Protein AF-A0A5H7LN84-F1 (afdb_monomer_lite)

Organism: Salmonella moscow (NCBI:txid28146)

Sequence (77 aa):
MLRLKINRSYIEQVMKIGSSRVFWNNIKKTYRKQGFLFIQTKENRCIIIPERVFKNEEETEKLYNFVKEKIAQNTME

InterPro domains:
  IPR025588 YcxB-like, C-terminal domain [PF14317] (17-66)

Radius of gyration: 11.98 Å; chains: 1; bounding box: 32×25×29 Å

Foldseek 3Di:
DWDWDDDPFWIKTADPVGIDIDGLLQWDDWDDDPQWIWTAGPVRDIDIHRNVVDPDVVVVVVVRVVSVVSNVVSVVD

Structure (mmCIF, N/CA/C/O backbone):
data_AF-A0A5H7LN84-F1
#
_entry.id   AF-A0A5H7LN84-F1
#
loop_
_atom_site.group_PDB
_atom_site.id
_atom_site.type_symbol
_atom_site.label_atom_id
_atom_site.label_alt_id
_atom_site.label_comp_id
_atom_site.label_asym_id
_atom_site.label_entity_id
_atom_site.label_seq_id
_atom_site.pdbx_PDB_ins_code
_atom_site.Cartn_x
_atom_site.Cartn_y
_atom_site.Cartn_z
_atom_site.occupancy
_atom_site.B_iso_or_equiv
_atom_site.auth_seq_id
_atom_site.auth_comp_id
_atom_site.auth_asym_id
_atom_site.auth_atom_id
_atom_site.pdbx_PDB_model_num
ATOM 1 N N . MET A 1 1 ? -14.668 -7.394 5.971 1.00 67.50 1 MET A N 1
ATOM 2 C CA . MET A 1 1 ? -13.643 -6.710 6.786 1.00 67.50 1 MET A CA 1
ATOM 3 C C . MET A 1 1 ? -12.407 -6.535 5.923 1.00 67.50 1 MET A C 1
ATOM 5 O O . MET A 1 1 ? -12.019 -7.503 5.282 1.00 67.50 1 MET A O 1
ATOM 9 N N . LEU A 1 2 ? -11.857 -5.323 5.842 1.00 77.94 2 LEU A N 1
ATOM 10 C CA . LEU A 1 2 ? -10.592 -5.084 5.150 1.00 77.94 2 LEU A CA 1
ATOM 11 C C . LEU A 1 2 ? -9.452 -5.547 6.063 1.00 77.94 2 LEU A C 1
ATOM 13 O O . LEU A 1 2 ? -9.408 -5.126 7.216 1.00 77.94 2 LEU A O 1
ATOM 17 N N . ARG A 1 3 ? -8.555 -6.405 5.576 1.00 87.38 3 ARG A N 1
ATOM 18 C CA . ARG A 1 3 ? -7.307 -6.735 6.278 1.00 87.38 3 ARG A CA 1
ATOM 19 C C . ARG A 1 3 ? -6.130 -6.359 5.397 1.00 87.38 3 ARG A C 1
ATOM 21 O O . ARG A 1 3 ? -6.104 -6.713 4.223 1.00 87.38 3 ARG A O 1
ATOM 28 N N . LEU A 1 4 ? -5.165 -5.658 5.971 1.00 88.38 4 LEU A N 1
ATOM 29 C CA . LEU A 1 4 ? -3.938 -5.284 5.286 1.00 88.38 4 LEU A CA 1
ATOM 30 C C . LEU A 1 4 ? -2.808 -6.191 5.776 1.00 88.38 4 LEU A C 1
ATOM 32 O O . LEU A 1 4 ? -2.629 -6.357 6.982 1.00 88.38 4 LEU A O 1
ATOM 36 N N . LYS A 1 5 ? -2.058 -6.789 4.853 1.00 91.25 5 LYS A N 1
ATOM 37 C CA . LYS A 1 5 ? -0.818 -7.511 5.149 1.00 91.25 5 LYS A CA 1
ATOM 38 C C . LYS A 1 5 ? 0.337 -6.754 4.515 1.00 91.25 5 LYS A C 1
ATOM 40 O O . LYS A 1 5 ? 0.292 -6.448 3.329 1.00 91.25 5 LYS A O 1
ATOM 45 N N . ILE A 1 6 ? 1.362 -6.467 5.302 1.00 90.50 6 ILE A N 1
ATOM 46 C CA . ILE A 1 6 ? 2.566 -5.765 4.860 1.00 90.50 6 ILE A CA 1
ATOM 47 C C . ILE A 1 6 ? 3.759 -6.605 5.297 1.00 90.50 6 ILE A C 1
ATOM 49 O O . ILE A 1 6 ? 3.810 -7.057 6.440 1.00 90.50 6 ILE A O 1
ATOM 53 N N . ASN A 1 7 ? 4.715 -6.822 4.400 1.00 91.31 7 ASN A N 1
ATOM 54 C CA . ASN A 1 7 ? 6.000 -7.420 4.742 1.00 91.31 7 ASN A CA 1
ATOM 55 C C . ASN A 1 7 ? 7.125 -6.834 3.878 1.00 91.31 7 ASN A C 1
ATOM 57 O O . ASN A 1 7 ? 6.927 -5.889 3.121 1.00 91.31 7 ASN A O 1
ATOM 61 N N . ARG A 1 8 ? 8.331 -7.399 3.980 1.00 88.19 8 ARG A N 1
ATOM 62 C CA . ARG A 1 8 ? 9.514 -6.899 3.264 1.00 88.19 8 ARG A CA 1
ATOM 63 C C . ARG A 1 8 ? 9.435 -7.015 1.739 1.00 88.19 8 ARG A C 1
ATOM 65 O O . ARG A 1 8 ? 10.195 -6.327 1.072 1.00 88.19 8 ARG A O 1
ATOM 72 N N . SER A 1 9 ? 8.524 -7.820 1.194 1.00 90.12 9 SER A N 1
ATOM 73 C CA . SER A 1 9 ? 8.423 -8.110 -0.244 1.00 90.12 9 SER A CA 1
ATOM 74 C C . SER A 1 9 ? 7.177 -7.513 -0.899 1.00 90.12 9 SER A C 1
ATOM 76 O O . SER A 1 9 ? 7.224 -7.141 -2.072 1.00 90.12 9 SER A O 1
ATOM 78 N N . TYR A 1 10 ? 6.062 -7.420 -0.170 1.00 94.12 10 TYR A N 1
ATOM 79 C CA . TYR A 1 10 ? 4.794 -6.968 -0.730 1.00 94.12 10 TYR A CA 1
ATOM 80 C C . TYR A 1 10 ? 3.859 -6.306 0.289 1.00 94.12 10 TYR A C 1
ATOM 82 O O . TYR A 1 10 ? 3.973 -6.481 1.507 1.00 94.12 10 TYR A O 1
ATOM 90 N N . ILE A 1 11 ? 2.857 -5.621 -0.262 1.00 92.88 11 ILE A N 1
ATOM 91 C CA . ILE A 1 11 ? 1.620 -5.227 0.408 1.00 92.88 11 ILE A CA 1
ATOM 92 C C . ILE A 1 11 ? 0.440 -5.978 -0.202 1.00 92.88 11 ILE A C 1
ATOM 94 O O . ILE A 1 11 ? 0.353 -6.157 -1.415 1.00 92.88 11 ILE A O 1
ATOM 98 N N . GLU A 1 12 ? -0.467 -6.457 0.639 1.00 92.88 12 GLU A N 1
ATOM 99 C CA . GLU A 1 12 ? -1.639 -7.211 0.218 1.00 92.88 12 GLU A CA 1
ATOM 100 C C . GLU A 1 12 ? -2.892 -6.716 0.939 1.00 92.88 12 GLU A C 1
ATOM 102 O O . GLU A 1 12 ? -2.968 -6.682 2.169 1.00 92.88 12 GLU A O 1
ATOM 107 N N . GLN A 1 13 ? -3.894 -6.348 0.147 1.00 90.00 13 GLN A N 1
ATOM 108 C CA . GLN A 1 13 ? -5.223 -5.993 0.611 1.00 90.00 13 GLN A CA 1
ATOM 109 C C . GLN A 1 13 ? -6.123 -7.225 0.523 1.00 90.00 13 GLN A C 1
ATOM 111 O O . GLN A 1 13 ? -6.431 -7.693 -0.568 1.00 90.00 13 GLN A O 1
ATOM 116 N N . VAL A 1 14 ? -6.558 -7.747 1.666 1.00 90.00 14 VAL A N 1
ATOM 117 C CA . VAL A 1 14 ? -7.446 -8.911 1.761 1.00 90.00 14 VAL A CA 1
ATOM 118 C C . VAL A 1 14 ? -8.878 -8.440 2.023 1.00 90.00 14 VAL A C 1
ATOM 120 O O . VAL A 1 14 ? -9.157 -7.738 3.000 1.00 90.00 14 VAL A O 1
ATOM 123 N N . MET A 1 15 ? -9.789 -8.838 1.139 1.00 86.62 15 MET A N 1
ATOM 124 C CA . MET A 1 15 ? -11.226 -8.571 1.175 1.00 86.62 15 MET A CA 1
ATOM 125 C C . MET A 1 15 ? -12.007 -9.890 1.284 1.00 86.62 15 MET A C 1
ATOM 127 O O . MET A 1 15 ? -11.443 -10.977 1.217 1.00 86.62 15 MET A O 1
ATOM 131 N N . LYS A 1 16 ? -13.335 -9.816 1.449 1.00 85.00 16 LYS A N 1
ATOM 132 C CA . LYS A 1 16 ? -14.188 -11.016 1.573 1.00 85.00 16 LYS A CA 1
ATOM 133 C C . LYS A 1 16 ? -14.169 -11.895 0.311 1.00 85.00 16 LYS A C 1
ATOM 135 O O . LYS A 1 16 ? -14.293 -13.104 0.423 1.00 85.00 16 LYS A O 1
ATOM 140 N N . ILE A 1 17 ? -14.025 -11.277 -0.862 1.00 86.19 17 ILE A N 1
ATOM 141 C CA . ILE A 1 17 ? -14.111 -11.931 -2.178 1.00 86.19 17 ILE A CA 1
ATOM 142 C C . ILE A 1 17 ? -12.741 -12.268 -2.791 1.00 86.19 17 ILE A C 1
ATOM 144 O O . ILE A 1 17 ? -12.684 -12.746 -3.916 1.00 86.19 17 ILE A O 1
ATOM 148 N N . GLY A 1 18 ? -11.639 -11.997 -2.084 1.00 86.44 18 GLY A N 1
ATOM 149 C CA . GLY A 1 18 ? -10.288 -12.233 -2.595 1.00 86.44 18 GLY A CA 1
ATOM 150 C C . GLY A 1 18 ? -9.248 -11.293 -1.997 1.00 86.44 18 GLY A C 1
ATOM 151 O O . GLY A 1 18 ? -9.528 -10.552 -1.052 1.00 86.44 18 GLY A O 1
ATOM 152 N N . SER A 1 19 ? -8.042 -11.307 -2.557 1.00 90.50 19 SER A N 1
ATOM 153 C CA . SER A 1 19 ? -6.972 -10.393 -2.170 1.00 90.50 19 SER A CA 1
ATOM 154 C C . SER A 1 19 ? -6.258 -9.785 -3.372 1.00 90.50 19 SER A C 1
ATOM 156 O O . SER A 1 19 ? -6.201 -10.365 -4.453 1.00 90.50 19 SER A O 1
ATOM 158 N N . SER A 1 20 ? -5.723 -8.584 -3.172 1.00 88.75 20 SER A N 1
ATOM 159 C CA . SER A 1 20 ? -4.898 -7.870 -4.141 1.00 88.75 20 SER A CA 1
ATOM 160 C C . SER A 1 20 ? -3.505 -7.690 -3.555 1.00 88.75 20 SER A C 1
ATOM 162 O O . SER A 1 20 ? -3.336 -6.961 -2.576 1.00 88.75 20 SER A O 1
ATOM 164 N N . ARG A 1 21 ? -2.518 -8.387 -4.125 1.00 92.50 21 ARG A N 1
ATOM 165 C CA . ARG A 1 21 ? -1.108 -8.319 -3.725 1.00 92.50 21 ARG A CA 1
ATOM 166 C C . ARG A 1 21 ? -0.319 -7.477 -4.717 1.00 92.50 21 ARG A C 1
ATOM 168 O O . ARG A 1 21 ? -0.423 -7.672 -5.925 1.00 92.50 21 ARG A O 1
ATOM 175 N N . VAL A 1 22 ? 0.523 -6.598 -4.190 1.00 93.56 22 VAL A N 1
ATOM 176 C CA . VAL A 1 22 ? 1.446 -5.765 -4.954 1.00 93.56 22 VAL A CA 1
ATOM 177 C C . VAL A 1 22 ? 2.835 -5.876 -4.337 1.00 93.56 22 VAL A C 1
ATOM 179 O O . VAL A 1 22 ? 3.028 -5.583 -3.158 1.00 93.56 22 VAL A O 1
ATOM 182 N N . PHE A 1 23 ? 3.806 -6.301 -5.141 1.00 93.88 23 PHE A N 1
ATOM 183 C CA . PHE A 1 23 ? 5.216 -6.290 -4.761 1.00 93.88 23 PHE A CA 1
ATOM 184 C C . PHE A 1 23 ? 5.772 -4.868 -4.809 1.00 93.88 23 PHE A C 1
ATOM 186 O O . PHE A 1 23 ? 5.370 -4.074 -5.663 1.00 93.88 23 PHE A O 1
ATOM 193 N N . TRP A 1 24 ? 6.704 -4.549 -3.909 1.00 93.75 24 TRP A N 1
ATOM 194 C CA . TRP A 1 24 ? 7.254 -3.194 -3.788 1.00 93.75 24 TRP A CA 1
ATOM 195 C C . TRP A 1 24 ? 7.855 -2.677 -5.101 1.00 93.75 24 TRP A C 1
ATOM 197 O O . TRP A 1 24 ? 7.609 -1.530 -5.472 1.00 93.75 24 TRP A O 1
ATOM 207 N N . ASN A 1 25 ? 8.555 -3.543 -5.840 1.00 93.19 25 ASN A N 1
ATOM 208 C CA . ASN A 1 25 ? 9.170 -3.244 -7.141 1.00 93.19 25 ASN A CA 1
ATOM 209 C C . ASN A 1 25 ? 8.162 -2.932 -8.264 1.00 93.19 25 ASN A C 1
ATOM 211 O O . ASN A 1 25 ? 8.541 -2.404 -9.314 1.00 93.19 25 ASN A O 1
ATOM 215 N N . ASN A 1 26 ? 6.876 -3.224 -8.053 1.00 94.25 26 ASN A N 1
ATOM 216 C CA . ASN A 1 26 ? 5.805 -2.930 -8.999 1.00 94.25 26 ASN A CA 1
ATOM 217 C C . ASN A 1 26 ? 5.000 -1.669 -8.634 1.00 94.25 26 ASN A C 1
ATOM 219 O O . ASN A 1 26 ? 4.031 -1.326 -9.316 1.00 94.25 26 ASN A O 1
ATOM 223 N N . ILE A 1 27 ? 5.373 -0.961 -7.565 1.00 94.88 27 ILE A N 1
ATOM 224 C CA . ILE A 1 27 ? 4.729 0.301 -7.192 1.00 94.88 27 ILE A CA 1
ATOM 225 C C . ILE A 1 27 ? 5.322 1.434 -8.027 1.00 94.88 27 ILE A C 1
ATOM 227 O O . ILE A 1 27 ? 6.535 1.567 -8.158 1.00 94.88 27 ILE A O 1
ATOM 231 N N . LYS A 1 28 ? 4.442 2.260 -8.593 1.00 94.94 28 LYS A N 1
ATOM 232 C CA . LYS A 1 28 ? 4.794 3.454 -9.365 1.00 94.94 28 LYS A CA 1
ATOM 233 C C . LYS A 1 28 ? 4.797 4.702 -8.494 1.00 94.94 28 LYS A C 1
ATOM 235 O O . LYS A 1 28 ? 5.718 5.503 -8.567 1.00 94.94 28 LYS A O 1
ATOM 240 N N . LYS A 1 29 ? 3.732 4.904 -7.715 1.00 95.38 29 LYS A N 1
ATOM 241 C CA . LYS A 1 29 ? 3.587 6.071 -6.838 1.00 95.38 29 LYS A CA 1
ATOM 242 C C . LYS A 1 29 ? 2.625 5.800 -5.690 1.00 95.38 29 LYS A C 1
ATOM 244 O O . LYS A 1 29 ? 1.774 4.916 -5.775 1.00 95.38 29 LYS A O 1
ATOM 249 N N . THR A 1 30 ? 2.736 6.615 -4.650 1.00 96.25 30 THR A N 1
ATOM 25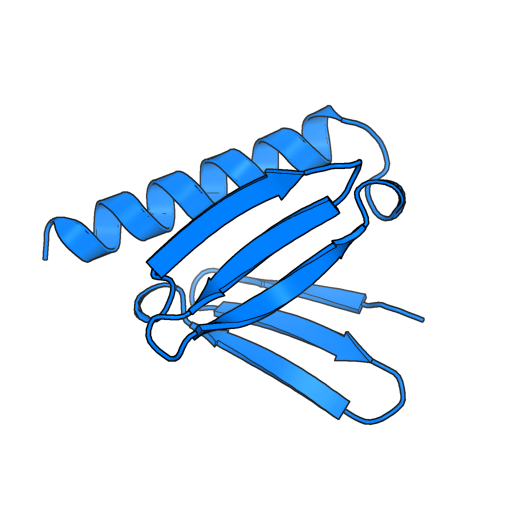0 C CA . THR A 1 30 ? 1.812 6.644 -3.515 1.00 96.25 30 THR A CA 1
ATOM 251 C C . THR A 1 30 ? 1.366 8.077 -3.246 1.00 96.25 30 THR A C 1
ATOM 253 O O . THR A 1 30 ? 2.144 9.008 -3.462 1.00 96.25 30 THR A O 1
ATOM 256 N N . TYR A 1 31 ? 0.115 8.277 -2.834 1.00 95.81 31 TYR A N 1
ATOM 257 C CA . TYR A 1 31 ? -0.427 9.598 -2.499 1.00 95.81 31 TYR A CA 1
ATOM 258 C C . TYR A 1 31 ? -1.618 9.493 -1.541 1.00 95.81 31 TYR A C 1
ATOM 260 O O . TYR A 1 31 ? -2.322 8.484 -1.516 1.00 95.81 31 TYR A O 1
ATOM 268 N N . ARG A 1 32 ? -1.861 10.560 -0.774 1.00 95.12 32 ARG A N 1
ATOM 269 C CA . ARG A 1 32 ? -3.026 10.703 0.112 1.00 95.12 32 ARG A CA 1
ATOM 270 C C . ARG A 1 32 ? -4.046 11.647 -0.529 1.00 95.12 32 ARG A C 1
ATOM 272 O O . ARG A 1 32 ? -3.663 12.660 -1.113 1.00 95.12 32 ARG A O 1
ATOM 279 N N . LYS A 1 33 ? -5.337 11.319 -0.461 1.00 94.88 33 LYS A N 1
ATOM 280 C CA . LYS A 1 33 ? -6.430 12.192 -0.929 1.00 94.88 33 LYS A CA 1
ATOM 281 C C . LYS A 1 33 ? -7.728 11.867 -0.191 1.00 94.88 33 LYS A C 1
ATOM 283 O O . LYS A 1 33 ? -8.138 10.714 -0.172 1.00 94.88 33 LYS A O 1
ATOM 288 N N . GLN A 1 34 ? -8.387 12.890 0.365 1.00 94.12 34 GLN A N 1
ATOM 289 C CA . GLN A 1 34 ? -9.716 12.790 0.998 1.00 94.12 34 GLN A CA 1
ATOM 290 C C . GLN A 1 34 ? -9.823 11.697 2.089 1.00 94.12 34 GLN A C 1
ATOM 292 O O . GLN A 1 34 ? -10.835 11.010 2.178 1.00 94.12 34 GLN A O 1
ATOM 297 N N . GLY A 1 35 ? -8.781 11.514 2.910 1.00 93.12 35 GLY A N 1
ATOM 298 C CA . GLY A 1 35 ? -8.768 10.485 3.962 1.00 93.12 35 GLY A CA 1
ATOM 299 C C . GLY A 1 35 ? -8.525 9.062 3.446 1.00 93.12 35 GLY A C 1
ATOM 300 O O . GLY A 1 35 ? -8.890 8.087 4.106 1.00 93.12 35 GLY A O 1
ATOM 301 N N . PHE A 1 36 ? -7.925 8.929 2.262 1.00 93.50 36 PHE A N 1
ATOM 302 C CA . PHE A 1 36 ? -7.501 7.656 1.688 1.00 93.50 36 PHE A CA 1
ATOM 303 C C . PHE A 1 36 ? -6.036 7.708 1.266 1.00 93.50 36 PHE A C 1
ATOM 305 O O . PHE A 1 36 ? -5.585 8.675 0.646 1.00 93.50 36 PHE A O 1
ATOM 312 N N . LEU A 1 37 ? -5.332 6.609 1.519 1.00 94.75 37 LEU A N 1
ATOM 313 C CA . LEU A 1 37 ? -4.008 6.319 0.993 1.00 94.75 37 LEU A CA 1
ATOM 314 C C . LEU A 1 37 ? -4.138 5.461 -0.271 1.00 94.75 37 LEU A C 1
ATOM 316 O O . LEU A 1 37 ? -4.732 4.379 -0.252 1.00 94.75 37 LEU A O 1
ATOM 320 N N . PHE A 1 38 ? -3.556 5.940 -1.363 1.00 94.81 38 PHE A N 1
ATOM 321 C CA . PHE A 1 38 ? -3.527 5.269 -2.656 1.00 94.81 38 PHE A CA 1
ATOM 322 C C . PHE A 1 38 ? -2.123 4.764 -2.945 1.00 94.81 38 PHE A C 1
ATOM 324 O O . PHE A 1 38 ? -1.168 5.538 -2.933 1.00 94.81 38 PHE A O 1
ATOM 331 N N . ILE A 1 39 ? -2.012 3.480 -3.274 1.00 94.88 39 ILE A N 1
ATOM 332 C CA . ILE A 1 39 ? -0.766 2.849 -3.710 1.00 94.88 39 ILE A CA 1
ATOM 333 C C . ILE A 1 39 ? -0.980 2.357 -5.138 1.00 94.88 39 ILE A C 1
ATOM 335 O O . ILE A 1 39 ? -1.660 1.353 -5.362 1.00 94.88 39 ILE A O 1
ATOM 339 N N . GLN A 1 40 ? -0.426 3.093 -6.102 1.00 95.19 40 GLN A N 1
ATOM 340 C CA . GLN A 1 40 ? -0.600 2.837 -7.528 1.00 95.19 40 GLN A CA 1
ATOM 341 C C . GLN A 1 40 ? 0.550 1.997 -8.079 1.00 95.19 40 GLN A C 1
ATOM 343 O O . GLN A 1 40 ? 1.725 2.330 -7.919 1.00 95.19 40 GLN A O 1
ATOM 348 N N . THR A 1 41 ? 0.197 0.934 -8.789 1.00 94.31 41 THR A N 1
ATOM 349 C CA . THR A 1 41 ? 1.123 0.053 -9.508 1.00 94.31 41 THR A CA 1
ATOM 350 C C . THR A 1 41 ? 1.545 0.632 -10.859 1.00 94.31 41 THR A C 1
ATOM 352 O O . THR A 1 41 ? 0.906 1.546 -11.390 1.00 94.31 41 THR A O 1
ATOM 355 N N . LYS A 1 42 ? 2.601 0.070 -11.456 1.00 93.00 42 LYS A N 1
ATOM 356 C CA . LYS A 1 42 ? 3.045 0.409 -12.820 1.00 93.00 42 LYS A CA 1
ATOM 357 C C . LYS A 1 42 ? 1.971 0.123 -13.882 1.00 93.00 42 LYS A C 1
ATOM 359 O O . LYS A 1 42 ? 1.854 0.881 -14.837 1.00 93.00 42 LYS A O 1
ATOM 364 N N . GLU A 1 43 ? 1.117 -0.872 -13.645 1.00 93.00 43 GLU A N 1
ATOM 365 C CA . GLU A 1 43 ? -0.040 -1.242 -14.481 1.00 93.00 43 GLU A CA 1
ATOM 366 C C . GLU A 1 43 ? -1.300 -0.390 -14.217 1.00 93.00 43 GLU A C 1
ATOM 368 O O . GLU A 1 43 ? -2.394 -0.738 -14.650 1.00 93.00 43 GLU A O 1
ATOM 373 N N . ASN A 1 44 ? -1.187 0.711 -13.467 1.00 90.06 44 ASN A N 1
ATOM 374 C CA . ASN A 1 44 ? -2.299 1.596 -13.094 1.00 90.06 44 ASN A CA 1
ATOM 375 C C . ASN A 1 44 ? -3.408 0.964 -12.229 1.00 90.06 44 ASN A C 1
ATOM 377 O O . ASN A 1 44 ? -4.441 1.592 -12.005 1.00 90.06 44 ASN A O 1
ATOM 381 N N . ARG A 1 45 ? -3.185 -0.224 -11.655 1.00 90.81 45 ARG A N 1
ATOM 382 C CA . ARG A 1 45 ? -4.020 -0.760 -10.564 1.00 90.81 45 ARG A CA 1
ATOM 383 C C . ARG A 1 45 ? -3.689 -0.054 -9.248 1.00 90.81 45 ARG A C 1
ATOM 385 O O . ARG A 1 45 ? -2.523 0.269 -9.021 1.00 90.81 45 ARG A O 1
ATOM 392 N N . CYS A 1 46 ? -4.677 0.133 -8.372 1.00 90.50 46 CYS A N 1
ATOM 393 C CA . CYS A 1 46 ? -4.503 0.790 -7.072 1.00 90.50 46 CYS A CA 1
ATOM 394 C C . CYS A 1 46 ? -4.960 -0.096 -5.914 1.00 90.50 46 CYS A C 1
ATOM 396 O O . CYS A 1 46 ? -6.064 -0.637 -5.939 1.00 90.50 46 CYS A O 1
ATOM 398 N N . ILE A 1 47 ? -4.147 -0.152 -4.860 1.00 91.75 47 ILE A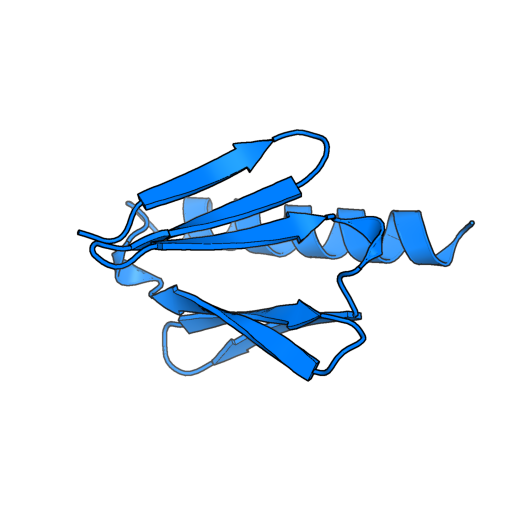 N 1
ATOM 399 C CA . ILE 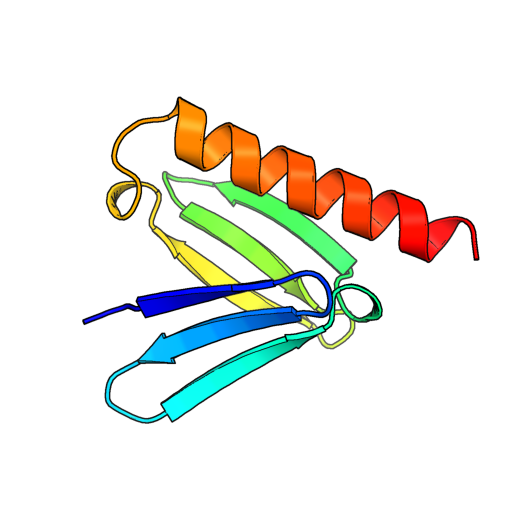A 1 47 ? -4.627 -0.496 -3.521 1.00 91.75 47 ILE A CA 1
ATOM 400 C C . ILE A 1 47 ? -5.106 0.801 -2.867 1.00 91.75 47 ILE A C 1
ATOM 402 O O . ILE A 1 47 ? -4.376 1.794 -2.848 1.00 91.75 47 ILE A O 1
ATOM 406 N N . ILE A 1 48 ? -6.334 0.788 -2.345 1.00 91.31 48 ILE A N 1
ATOM 407 C CA . ILE A 1 48 ? -6.958 1.940 -1.683 1.00 91.31 48 ILE A CA 1
ATOM 408 C C . ILE A 1 48 ? -7.180 1.590 -0.219 1.00 91.31 48 ILE A C 1
ATOM 410 O O . ILE A 1 48 ? -7.916 0.651 0.094 1.00 91.31 48 ILE A O 1
ATOM 414 N N . ILE A 1 49 ? -6.557 2.349 0.677 1.00 90.50 49 ILE A N 1
ATOM 415 C CA . ILE A 1 49 ? -6.623 2.122 2.118 1.00 90.50 49 ILE A CA 1
ATOM 416 C C . ILE A 1 49 ? -7.290 3.343 2.757 1.00 90.50 49 ILE A C 1
ATOM 418 O O . ILE A 1 49 ? -6.719 4.431 2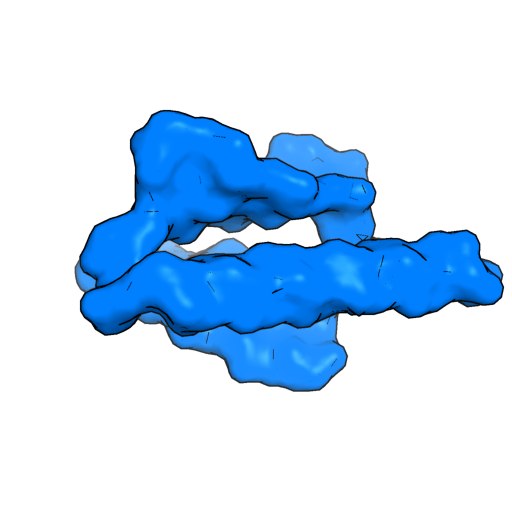.712 1.00 90.50 49 ILE A O 1
ATOM 422 N N . PRO A 1 50 ? -8.494 3.204 3.339 1.00 90.75 50 PRO A N 1
ATOM 423 C CA . PRO A 1 50 ? -9.101 4.282 4.111 1.00 90.75 50 PRO A CA 1
ATOM 424 C C . PRO A 1 50 ? -8.251 4.583 5.347 1.00 90.75 50 PRO A C 1
ATOM 426 O O . PRO A 1 50 ? -7.931 3.662 6.098 1.00 90.75 50 PRO A O 1
ATOM 429 N N . GLU A 1 51 ? -7.938 5.851 5.602 1.00 92.25 51 GLU A N 1
ATOM 430 C CA . GLU A 1 51 ? -7.083 6.244 6.733 1.00 92.25 51 GLU A CA 1
ATOM 431 C C . GLU A 1 51 ? -7.720 5.890 8.088 1.00 92.25 51 GLU A C 1
ATOM 433 O O . GLU A 1 51 ? -7.033 5.532 9.035 1.00 92.25 51 GLU A O 1
ATOM 438 N N . ARG A 1 52 ? -9.057 5.825 8.146 1.00 89.94 52 ARG A N 1
ATOM 439 C CA . ARG A 1 52 ? -9.828 5.355 9.316 1.00 89.94 52 ARG A CA 1
ATOM 440 C C . ARG A 1 52 ? -9.563 3.901 9.740 1.00 89.94 52 ARG A C 1
ATOM 442 O O . ARG A 1 52 ? -10.142 3.446 10.721 1.00 89.94 52 ARG A O 1
ATOM 449 N N . VAL A 1 53 ? -8.817 3.127 8.948 1.00 87.12 53 VAL A N 1
ATOM 450 C CA . VAL A 1 53 ? -8.397 1.764 9.317 1.00 87.12 53 VAL A CA 1
ATOM 451 C C . VAL A 1 53 ? -7.215 1.801 10.290 1.00 87.12 53 VAL A C 1
ATOM 453 O O . VAL A 1 53 ? -7.024 0.844 11.040 1.00 87.12 53 VAL A O 1
ATOM 456 N N . PHE A 1 54 ? -6.443 2.887 10.293 1.00 88.25 54 PHE A N 1
ATOM 457 C CA . PHE A 1 54 ? -5.334 3.095 11.216 1.00 88.25 54 PHE A CA 1
ATOM 458 C C . PHE A 1 54 ? -5.836 3.629 12.555 1.00 88.25 54 PHE A C 1
ATOM 460 O O . PHE A 1 54 ? -6.887 4.269 12.631 1.00 88.25 54 PHE A O 1
ATOM 467 N N . LYS A 1 55 ? -5.079 3.370 13.625 1.00 89.75 55 LYS A N 1
ATOM 468 C CA . LYS A 1 55 ? -5.433 3.857 14.967 1.00 89.75 55 LYS A CA 1
ATOM 469 C C . LYS A 1 55 ? -5.326 5.373 15.074 1.00 89.75 55 LYS A C 1
ATOM 471 O O . LYS A 1 55 ? -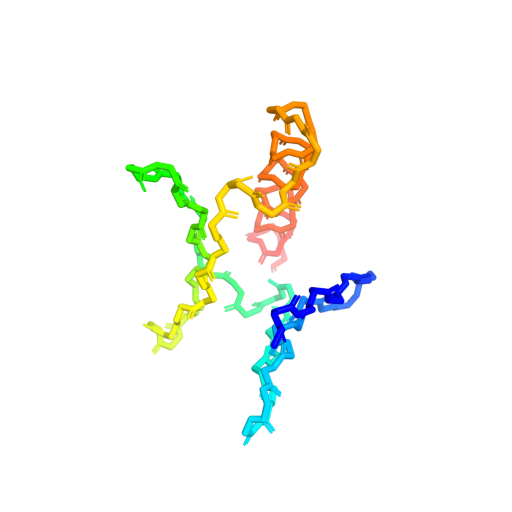6.073 5.990 15.827 1.00 89.75 55 LYS A O 1
ATOM 476 N N . ASN A 1 56 ? -4.366 5.954 14.364 1.00 91.88 56 ASN A N 1
ATOM 477 C CA . ASN A 1 56 ? -4.069 7.376 14.376 1.00 91.88 56 ASN A CA 1
ATOM 478 C C . ASN A 1 56 ? -3.358 7.795 13.077 1.00 91.88 56 ASN A C 1
ATOM 480 O O . ASN A 1 56 ? -3.012 6.973 12.221 1.00 91.88 56 ASN A O 1
ATOM 484 N N . GLU A 1 57 ? -3.142 9.099 12.937 1.00 90.38 57 GLU A N 1
ATOM 485 C CA . GLU A 1 57 ? -2.438 9.666 11.789 1.00 90.38 57 GLU A CA 1
ATOM 486 C C . GLU A 1 57 ? -0.973 9.209 11.713 1.00 90.38 57 GLU A C 1
ATOM 488 O O . GLU A 1 57 ? -0.462 8.979 10.620 1.00 90.38 57 GLU A O 1
ATOM 493 N N . GLU A 1 58 ? -0.317 8.982 12.853 1.00 93.81 58 GLU A N 1
ATOM 494 C CA . GLU A 1 58 ? 1.078 8.534 12.907 1.00 93.81 58 GLU A CA 1
ATOM 495 C C . GLU A 1 58 ? 1.281 7.174 12.214 1.00 93.81 58 GLU A C 1
ATOM 497 O O . GLU A 1 58 ? 2.236 6.997 11.459 1.00 93.81 58 GLU A O 1
ATOM 502 N N . GLU A 1 59 ? 0.376 6.211 12.415 1.00 91.25 59 GLU A N 1
ATOM 503 C CA . GLU A 1 59 ? 0.411 4.925 11.703 1.00 91.25 59 GLU A CA 1
ATOM 504 C C . GLU A 1 59 ? 0.233 5.099 10.188 1.00 91.25 59 GLU A C 1
ATOM 506 O O . GLU A 1 59 ? 0.911 4.432 9.399 1.00 91.25 59 GLU A O 1
ATOM 511 N N . THR A 1 60 ? -0.646 6.019 9.783 1.00 92.19 60 THR A N 1
ATOM 512 C CA . THR A 1 60 ? -0.868 6.348 8.367 1.00 92.19 60 THR A CA 1
ATOM 513 C C . THR A 1 60 ? 0.402 6.927 7.748 1.00 92.19 60 THR A C 1
ATOM 515 O O . THR A 1 60 ? 0.825 6.502 6.671 1.00 92.19 60 THR A O 1
ATOM 518 N N . GLU A 1 61 ? 1.036 7.864 8.449 1.00 94.50 61 GLU A N 1
ATOM 519 C CA . GLU A 1 61 ? 2.239 8.556 8.002 1.00 94.50 61 GLU A CA 1
ATOM 520 C C . GLU A 1 61 ? 3.445 7.608 7.939 1.00 94.50 61 GLU A C 1
ATOM 522 O O . GLU A 1 61 ? 4.188 7.610 6.956 1.00 94.50 61 GLU A O 1
ATOM 527 N N . LYS A 1 62 ? 3.588 6.707 8.922 1.00 93.75 62 LYS A N 1
ATOM 528 C CA . LYS A 1 62 ? 4.598 5.635 8.901 1.00 93.75 62 LYS A CA 1
ATOM 529 C C . LYS A 1 62 ? 4.465 4.759 7.660 1.00 93.75 62 LYS A C 1
ATOM 531 O O . LYS A 1 62 ? 5.460 4.513 6.981 1.00 93.75 62 LYS A O 1
ATOM 536 N N . LEU A 1 63 ? 3.251 4.303 7.337 1.00 92.62 63 LEU A N 1
ATOM 537 C CA . LEU A 1 63 ? 3.037 3.495 6.137 1.00 92.62 63 LEU A CA 1
ATOM 538 C C . LEU A 1 63 ? 3.321 4.298 4.863 1.00 92.62 63 LEU A C 1
ATOM 540 O O . LEU A 1 63 ? 3.968 3.790 3.949 1.00 92.62 63 LEU A O 1
ATOM 544 N N . TYR A 1 64 ? 2.848 5.540 4.792 1.00 94.94 64 TYR A N 1
ATOM 545 C CA . TYR A 1 64 ? 3.046 6.396 3.627 1.00 94.94 64 TYR A CA 1
ATOM 546 C C . TYR A 1 64 ? 4.532 6.626 3.326 1.00 94.94 64 TYR A C 1
ATOM 548 O O . TYR A 1 64 ? 4.964 6.427 2.185 1.00 94.94 64 TYR A O 1
ATOM 556 N N . ASN A 1 65 ? 5.320 6.963 4.349 1.00 95.38 65 ASN A N 1
ATOM 557 C CA . ASN A 1 65 ? 6.758 7.181 4.219 1.00 95.38 65 ASN A CA 1
ATOM 558 C C . ASN A 1 65 ? 7.507 5.888 3.890 1.00 95.38 65 ASN A C 1
ATOM 560 O O . ASN A 1 65 ? 8.314 5.879 2.963 1.00 95.38 65 ASN A O 1
ATOM 564 N N . PHE A 1 66 ? 7.146 4.767 4.518 1.00 94.00 66 PHE A N 1
ATOM 565 C CA . PHE A 1 66 ? 7.708 3.462 4.168 1.00 94.00 66 PHE A CA 1
ATOM 566 C C . PHE A 1 66 ? 7.489 3.102 2.687 1.00 94.00 66 PHE A C 1
ATOM 568 O O . PHE A 1 66 ? 8.405 2.636 2.007 1.00 94.00 66 PHE A O 1
ATOM 575 N N . VAL A 1 67 ? 6.288 3.339 2.144 1.00 93.94 67 VAL A N 1
ATOM 576 C CA . VAL A 1 67 ? 6.009 3.078 0.721 1.00 93.94 67 VAL A CA 1
ATOM 577 C C . VAL A 1 67 ? 6.830 4.006 -0.181 1.00 93.94 67 VAL A C 1
ATOM 579 O O . VAL A 1 67 ? 7.343 3.549 -1.202 1.00 93.94 67 VAL A O 1
ATOM 582 N N . LYS A 1 68 ? 6.994 5.285 0.184 1.00 95.00 68 LYS A N 1
ATOM 583 C CA . LYS A 1 68 ? 7.859 6.22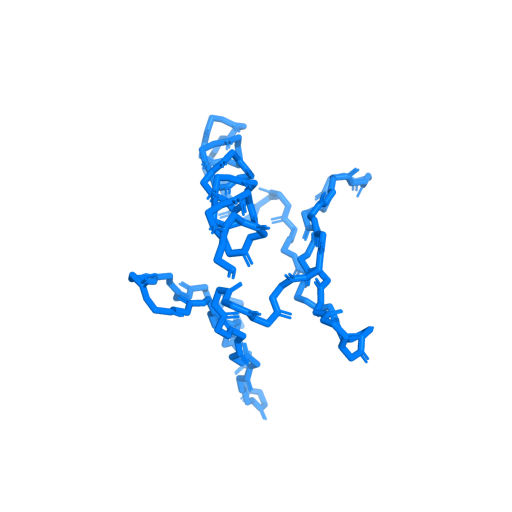2 -0.554 1.00 95.00 68 LYS A CA 1
ATOM 584 C C . LYS A 1 68 ? 9.313 5.765 -0.587 1.00 95.00 68 LYS A C 1
ATOM 586 O O . LYS A 1 68 ? 9.909 5.758 -1.660 1.00 95.00 68 LYS A O 1
ATOM 591 N N . GLU A 1 69 ? 9.859 5.347 0.551 1.00 94.06 69 GLU A N 1
ATOM 592 C CA . GLU A 1 69 ? 11.219 4.807 0.638 1.00 94.06 69 GLU A CA 1
ATOM 593 C C . GLU A 1 69 ? 11.387 3.581 -0.260 1.00 94.06 69 GLU A C 1
ATOM 595 O O . GLU A 1 69 ? 12.372 3.476 -0.990 1.00 94.06 69 GLU A O 1
ATOM 600 N N . LYS A 1 70 ? 10.396 2.680 -0.276 1.00 92.12 70 LYS A N 1
ATOM 601 C CA . LYS A 1 70 ? 10.408 1.514 -1.165 1.00 92.12 70 LYS A CA 1
ATOM 602 C C . LYS A 1 70 ? 10.403 1.904 -2.640 1.00 92.12 70 LYS A C 1
ATOM 604 O O . LYS A 1 70 ? 11.140 1.306 -3.416 1.00 92.12 70 LYS A O 1
ATOM 609 N N . ILE A 1 71 ? 9.613 2.901 -3.036 1.00 92.50 71 ILE A N 1
ATOM 610 C CA . ILE A 1 71 ? 9.606 3.403 -4.419 1.00 92.50 71 ILE A CA 1
ATOM 611 C C . ILE A 1 71 ? 10.973 3.997 -4.787 1.00 92.50 71 ILE A C 1
ATOM 613 O O . ILE A 1 71 ? 11.494 3.694 -5.858 1.00 92.50 71 ILE A O 1
ATOM 617 N N . ALA A 1 72 ? 11.564 4.802 -3.899 1.00 91.69 72 ALA A N 1
ATOM 618 C CA . ALA A 1 72 ? 12.875 5.407 -4.120 1.00 91.69 72 ALA A CA 1
ATOM 619 C C . ALA A 1 72 ? 13.976 4.345 -4.276 1.00 91.69 72 ALA A C 1
ATOM 621 O O . ALA A 1 72 ? 14.747 4.414 -5.228 1.00 91.69 72 ALA A O 1
ATOM 622 N N . GLN A 1 73 ? 13.998 3.324 -3.409 1.00 88.38 73 GLN A N 1
ATOM 623 C CA . GLN A 1 73 ? 14.939 2.197 -3.500 1.00 88.38 73 GLN A CA 1
ATOM 624 C C . GLN A 1 73 ? 14.853 1.482 -4.856 1.00 88.38 73 GLN A C 1
ATOM 626 O O . GLN A 1 73 ? 15.876 1.261 -5.486 1.00 88.38 73 GLN A O 1
ATOM 631 N N . ASN A 1 74 ? 13.642 1.209 -5.351 1.00 81.12 74 ASN A N 1
ATOM 632 C CA . ASN A 1 74 ? 13.436 0.518 -6.632 1.00 81.12 74 ASN A CA 1
ATOM 633 C C . ASN A 1 74 ? 13.674 1.393 -7.879 1.00 81.12 74 ASN A C 1
ATOM 635 O O . ASN A 1 74 ? 13.516 0.901 -8.991 1.00 81.12 74 ASN A O 1
ATOM 639 N N . THR A 1 75 ? 13.931 2.694 -7.714 1.00 71.19 75 THR A N 1
ATOM 640 C CA . THR A 1 75 ? 14.249 3.612 -8.827 1.00 71.19 75 THR A CA 1
ATOM 641 C C . THR A 1 75 ? 15.762 3.819 -8.968 1.00 71.19 75 THR A C 1
ATOM 643 O O . THR A 1 75 ? 16.214 4.333 -9.984 1.00 71.19 75 THR A O 1
ATOM 646 N N . MET A 1 76 ? 16.537 3.456 -7.939 1.00 61.25 76 MET A N 1
ATOM 647 C CA . MET A 1 76 ? 18.002 3.545 -7.928 1.00 61.25 76 MET A CA 1
ATOM 648 C C . MET A 1 76 ? 18.694 2.254 -8.408 1.00 61.25 76 MET A C 1
ATOM 650 O O . MET A 1 76 ? 19.912 2.263 -8.565 1.00 61.25 76 MET A O 1
ATOM 654 N N . GLU A 1 77 ? 17.930 1.179 -8.629 1.00 46.62 77 GLU A N 1
ATOM 655 C CA . GLU A 1 77 ? 18.335 -0.031 -9.369 1.00 46.62 77 GLU A CA 1
ATOM 656 C C . GLU A 1 77 ? 17.967 0.097 -10.851 1.00 46.62 77 GLU A C 1
ATOM 658 O O . GLU A 1 77 ? 18.792 -0.324 -11.693 1.00 46.62 77 GLU A O 1
#

pLDDT: mean 90.14, std 7.72, range [46.62, 96.25]

Secondary structure (DSSP, 8-state):
--EEEE-SSEEEEEETTEEEEEEGGGEEEEEEETTEEEEEETTS-EEEEEGGGSSSHHHHHHHHHHHHHHHHHTT--